Protein AF-A0A428UH62-F1 (afdb_monomer_lite)

Structure (mmCIF, N/CA/C/O backbone):
data_AF-A0A428UH62-F1
#
_entry.id   AF-A0A428UH62-F1
#
loop_
_atom_site.group_PDB
_atom_site.id
_atom_site.type_symbol
_atom_site.label_atom_id
_atom_site.label_alt_id
_atom_site.label_comp_id
_atom_site.label_asym_id
_atom_site.label_entity_id
_atom_site.label_seq_id
_atom_site.pdbx_PDB_ins_code
_atom_site.Cartn_x
_atom_site.Cartn_y
_atom_site.Cartn_z
_atom_site.occupancy
_atom_site.B_iso_or_equiv
_atom_site.auth_seq_id
_atom_site.auth_comp_id
_atom_site.auth_asym_id
_atom_site.auth_atom_id
_atom_site.pdbx_PDB_model_num
ATOM 1 N N . MET A 1 1 ? -18.020 -4.007 5.402 1.00 75.50 1 MET A N 1
ATOM 2 C CA . MET A 1 1 ? -17.019 -3.268 6.196 1.00 75.50 1 MET A CA 1
ATOM 3 C C . MET A 1 1 ? -15.669 -3.452 5.552 1.00 75.50 1 MET A C 1
ATOM 5 O O . MET A 1 1 ? -15.283 -4.582 5.275 1.00 75.50 1 MET A O 1
ATOM 9 N N . GLU A 1 2 ? -14.996 -2.349 5.275 1.00 88.62 2 GLU A N 1
ATOM 10 C CA . GLU A 1 2 ? -13.649 -2.336 4.709 1.00 88.62 2 GLU A CA 1
ATOM 11 C C . GLU A 1 2 ? -12.662 -2.089 5.852 1.00 88.62 2 GLU A C 1
ATOM 13 O O . GLU A 1 2 ? -13.020 -1.453 6.841 1.00 88.62 2 GLU A O 1
ATOM 18 N N . THR A 1 3 ? -11.437 -2.597 5.760 1.00 94.62 3 THR A N 1
ATOM 19 C CA . THR A 1 3 ? -10.394 -2.323 6.755 1.00 94.62 3 THR A CA 1
ATOM 20 C C . THR A 1 3 ? -9.168 -1.748 6.071 1.00 94.62 3 THR A C 1
ATOM 22 O O . THR A 1 3 ? -8.793 -2.161 4.970 1.00 94.62 3 THR A O 1
ATOM 25 N N . CYS A 1 4 ? -8.524 -0.784 6.726 1.00 95.69 4 CYS A N 1
ATOM 26 C CA . CYS A 1 4 ? -7.248 -0.265 6.264 1.00 95.69 4 CYS A CA 1
ATOM 27 C C . CYS A 1 4 ? -6.205 -1.380 6.322 1.00 95.69 4 CYS A C 1
ATOM 29 O O . CYS A 1 4 ? -5.918 -1.916 7.392 1.00 95.69 4 CYS A O 1
ATOM 31 N N . SER A 1 5 ? -5.572 -1.692 5.197 1.00 96.44 5 SER A N 1
ATOM 32 C CA . SER A 1 5 ? -4.548 -2.735 5.147 1.00 96.44 5 SER A CA 1
ATOM 33 C C . SER A 1 5 ? -3.287 -2.374 5.943 1.00 96.44 5 SER A C 1
ATOM 35 O O . SER A 1 5 ? -2.488 -3.256 6.255 1.00 96.44 5 SER A O 1
ATOM 37 N N . THR A 1 6 ? -3.076 -1.087 6.245 1.00 96.12 6 THR A N 1
ATOM 38 C CA . THR A 1 6 ? -1.866 -0.577 6.914 1.00 96.12 6 THR A CA 1
ATOM 39 C C . THR A 1 6 ? -2.002 -0.563 8.434 1.00 96.12 6 THR A C 1
ATOM 41 O O . THR A 1 6 ? -1.057 -0.915 9.131 1.00 96.12 6 THR A O 1
ATOM 44 N N . CYS A 1 7 ? -3.158 -0.149 8.960 1.00 96.69 7 CYS A N 1
ATOM 45 C CA . CYS A 1 7 ? -3.381 -0.001 10.404 1.00 96.69 7 CYS A CA 1
ATOM 46 C C . CYS A 1 7 ? -4.522 -0.864 10.957 1.00 96.69 7 CYS A C 1
ATOM 48 O O . CYS A 1 7 ? -4.850 -0.739 12.132 1.00 96.69 7 CYS A O 1
ATOM 50 N N . ALA A 1 8 ? -5.139 -1.707 10.124 1.00 95.94 8 ALA A N 1
ATOM 51 C CA . ALA A 1 8 ? -6.252 -2.597 10.465 1.00 95.94 8 ALA A CA 1
ATOM 52 C C . ALA A 1 8 ? -7.532 -1.908 10.986 1.00 95.94 8 ALA A C 1
ATOM 54 O O . ALA A 1 8 ? -8.475 -2.587 11.383 1.00 95.94 8 ALA A O 1
ATOM 55 N N . THR A 1 9 ? -7.607 -0.573 10.962 1.00 94.12 9 THR A N 1
ATOM 56 C CA . THR A 1 9 ? -8.806 0.177 11.361 1.00 94.12 9 THR A CA 1
ATOM 57 C C . THR A 1 9 ? -9.972 -0.132 10.423 1.00 94.12 9 THR A C 1
ATOM 59 O O . THR A 1 9 ? -9.797 -0.126 9.204 1.00 94.12 9 THR A O 1
ATOM 62 N N . VAL A 1 10 ? -11.151 -0.386 10.993 1.00 93.50 10 VAL A N 1
ATOM 63 C CA . VAL A 1 10 ? -12.407 -0.540 10.246 1.00 93.50 10 VAL A CA 1
ATOM 64 C C . VAL A 1 10 ? -12.827 0.821 9.697 1.00 93.50 10 VAL A C 1
ATOM 66 O O . VAL A 1 10 ? -12.833 1.806 10.429 1.00 93.50 10 VAL A O 1
ATOM 69 N N . LEU A 1 11 ? -13.140 0.867 8.408 1.00 88.44 11 LEU A N 1
ATOM 70 C CA . LEU A 1 11 ? -13.540 2.067 7.684 1.00 88.44 11 LEU A CA 1
ATOM 71 C C . LEU A 1 11 ? -15.063 2.096 7.574 1.00 88.44 11 LEU A C 1
ATOM 73 O O . LEU A 1 11 ? -15.692 1.084 7.237 1.00 88.44 11 LEU A O 1
ATOM 77 N N . GLU A 1 12 ? -15.651 3.246 7.886 1.00 81.12 12 GLU A N 1
ATOM 78 C CA . GLU A 1 12 ? -17.085 3.473 7.744 1.00 81.12 12 GLU A CA 1
ATOM 79 C C . GLU A 1 12 ? -17.420 3.694 6.267 1.00 81.12 12 GLU A C 1
ATOM 81 O O . GLU A 1 12 ? -16.836 4.535 5.594 1.00 81.12 12 GLU A O 1
ATOM 86 N N . SER A 1 13 ? -18.363 2.908 5.743 1.00 63.44 13 SER A N 1
ATOM 87 C CA . SER A 1 13 ? -18.786 2.978 4.335 1.00 63.44 13 SER A CA 1
ATOM 88 C C . SER A 1 13 ? -19.766 4.124 4.048 1.00 63.44 13 SER A C 1
ATOM 90 O O . SER A 1 13 ? -20.257 4.243 2.928 1.00 63.44 13 SER A O 1
ATOM 92 N N . THR A 1 14 ? -20.102 4.940 5.047 1.00 56.31 14 THR A N 1
ATOM 93 C CA . THR A 1 14 ? -21.044 6.053 4.919 1.00 56.31 14 THR A CA 1
ATOM 94 C C . THR A 1 14 ? -20.307 7.324 4.509 1.00 56.31 14 THR A C 1
ATOM 96 O O . THR A 1 14 ? -19.454 7.779 5.271 1.00 56.31 14 THR A O 1
ATOM 99 N N . PRO A 1 15 ? -20.633 7.944 3.358 1.00 53.97 15 PRO A N 1
ATOM 100 C CA . PRO A 1 15 ? -20.130 9.270 3.043 1.00 53.97 15 PRO A CA 1
ATOM 101 C C . PRO A 1 15 ? -20.820 10.258 3.985 1.00 53.97 15 PRO A C 1
ATOM 103 O O . PRO A 1 15 ? -21.909 10.756 3.702 1.00 53.97 15 PRO A O 1
ATOM 106 N N . ALA A 1 16 ? -20.209 10.511 5.140 1.00 48.56 16 ALA A N 1
ATOM 107 C CA . ALA A 1 16 ? -20.535 11.684 5.924 1.00 48.56 16 ALA A CA 1
ATOM 108 C C . ALA A 1 16 ? -20.075 12.881 5.088 1.00 48.56 16 ALA A C 1
ATOM 110 O O . ALA A 1 16 ? -18.899 13.231 5.062 1.00 48.56 16 ALA A O 1
ATOM 111 N N . TYR A 1 17 ? -21.004 13.442 4.315 1.00 49.50 17 TYR A N 1
ATOM 112 C CA . TYR A 1 17 ? -20.847 14.736 3.666 1.00 49.50 17 TYR A CA 1
ATOM 113 C C . TYR A 1 17 ? -20.843 15.786 4.784 1.00 49.50 17 TYR A C 1
ATOM 115 O O . TYR A 1 17 ? -21.843 16.437 5.066 1.00 49.50 17 TYR A O 1
ATOM 123 N N . THR A 1 18 ? -19.744 15.850 5.524 1.00 50.78 18 THR A N 1
ATOM 124 C CA . THR A 1 18 ? -19.465 16.898 6.495 1.00 50.78 18 THR A CA 1
ATOM 125 C C . THR A 1 18 ? -18.377 17.748 5.874 1.00 50.78 18 THR A C 1
ATOM 127 O O . THR A 1 18 ? -17.269 17.263 5.656 1.00 50.78 18 THR A O 1
ATOM 130 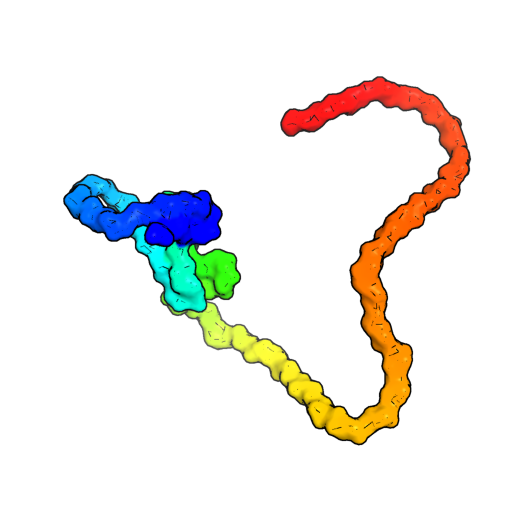N N . GLU A 1 19 ? -18.729 18.986 5.534 1.00 56.72 19 GLU A N 1
ATOM 131 C CA . GLU A 1 19 ? -17.885 20.004 4.892 1.00 56.72 19 GLU A CA 1
ATOM 132 C C . GLU A 1 19 ? -16.718 20.498 5.770 1.00 56.72 19 GLU A C 1
ATOM 134 O O . GLU A 1 19 ? -16.242 21.615 5.594 1.00 56.72 19 GLU A O 1
ATOM 139 N N . ASP A 1 20 ? -16.222 19.682 6.696 1.00 53.09 20 ASP A N 1
ATOM 140 C CA . ASP A 1 20 ? -15.158 20.074 7.608 1.00 53.09 20 ASP A CA 1
ATOM 141 C C . ASP A 1 20 ? -13.910 19.214 7.400 1.00 53.09 20 ASP A C 1
ATOM 143 O O . ASP A 1 20 ? -13.890 18.007 7.645 1.00 53.09 20 ASP A O 1
ATOM 147 N N . GLU A 1 21 ? -12.863 19.925 6.987 1.00 53.94 21 GLU A N 1
ATOM 148 C CA . GLU A 1 21 ? -11.448 19.576 6.990 1.00 53.94 21 GLU A CA 1
ATOM 149 C C . GLU A 1 21 ? -10.903 18.666 5.878 1.00 53.94 21 GLU A C 1
ATOM 151 O O . GLU A 1 21 ? -11.337 17.543 5.639 1.00 53.94 21 GLU A O 1
ATOM 156 N N . LEU A 1 22 ? -9.840 19.185 5.253 1.00 60.53 22 LEU A N 1
ATOM 157 C CA . LEU A 1 22 ? -9.007 18.698 4.144 1.00 60.53 22 LEU A CA 1
ATOM 158 C C . LEU A 1 22 ? -8.349 17.312 4.358 1.00 60.53 22 LEU A C 1
ATOM 160 O O . LEU A 1 22 ? -7.329 16.998 3.736 1.00 60.53 22 LEU A O 1
ATOM 164 N N . SER A 1 23 ? -8.873 16.468 5.247 1.00 60.78 23 SER A N 1
ATOM 165 C CA . SER A 1 23 ? -8.306 15.152 5.507 1.00 60.78 23 SER A CA 1
ATOM 166 C C . SER A 1 23 ? -8.405 14.289 4.244 1.00 60.78 23 SER A C 1
ATOM 168 O O . SER A 1 23 ? -9.491 14.156 3.672 1.00 60.78 23 SER A O 1
ATOM 170 N N . PRO A 1 24 ? -7.290 13.708 3.767 1.00 73.06 24 PRO A N 1
ATOM 171 C CA . PRO A 1 24 ? -7.303 12.897 2.563 1.00 73.06 24 PRO A CA 1
ATOM 172 C C . PRO A 1 24 ? -8.280 11.737 2.738 1.00 73.06 24 PRO A C 1
ATOM 174 O O . PRO A 1 24 ? -8.270 11.051 3.758 1.00 73.06 24 PRO A O 1
ATOM 177 N N . GLN A 1 25 ? -9.119 11.521 1.731 1.00 86.69 25 GLN A N 1
ATOM 178 C CA . GLN A 1 25 ? -10.073 10.419 1.721 1.00 86.69 25 GLN A CA 1
ATOM 179 C C . GLN A 1 25 ? -9.356 9.065 1.691 1.00 86.69 25 GLN A C 1
ATOM 181 O O . GLN A 1 25 ? -8.211 8.943 1.240 1.00 86.69 25 GLN A O 1
ATOM 186 N N . ASP A 1 26 ? -10.058 8.029 2.145 1.00 91.75 26 ASP A N 1
ATOM 187 C CA . ASP A 1 26 ? -9.592 6.654 2.026 1.00 91.75 26 ASP A CA 1
ATOM 188 C C . ASP A 1 26 ? -9.340 6.303 0.555 1.00 91.75 26 ASP A C 1
ATOM 190 O O . ASP A 1 26 ? -10.146 6.574 -0.337 1.00 91.75 26 ASP A O 1
ATOM 194 N N . ARG A 1 27 ? -8.199 5.670 0.289 1.00 92.31 27 ARG A N 1
ATOM 195 C CA . ARG A 1 27 ? -7.752 5.351 -1.064 1.00 92.31 27 ARG A CA 1
ATOM 196 C C . ARG A 1 27 ? -7.777 3.852 -1.301 1.00 92.31 27 ARG A C 1
ATOM 198 O O . ARG A 1 27 ? -7.089 3.090 -0.621 1.00 92.31 27 ARG A O 1
ATOM 205 N N . ARG A 1 28 ? -8.468 3.429 -2.359 1.00 94.62 28 ARG A N 1
ATOM 206 C CA . ARG A 1 28 ? -8.347 2.075 -2.920 1.00 94.62 28 ARG A CA 1
ATOM 207 C C . ARG A 1 28 ? -7.224 2.008 -3.945 1.00 94.62 28 ARG A C 1
ATOM 209 O O . ARG A 1 28 ? -7.207 2.750 -4.926 1.00 94.62 28 ARG A O 1
ATOM 216 N N . VAL A 1 29 ? -6.280 1.101 -3.724 1.00 93.19 29 VAL A N 1
ATOM 217 C CA . VAL A 1 29 ? -5.120 0.931 -4.600 1.00 93.19 29 VAL A CA 1
ATOM 218 C C . VAL A 1 29 ? -5.473 0.024 -5.781 1.00 93.19 29 VAL A C 1
ATOM 220 O O . VAL A 1 29 ? -5.866 -1.119 -5.580 1.00 93.19 29 VAL A O 1
ATOM 223 N N . GLN A 1 30 ? -5.268 0.492 -7.015 1.00 91.62 30 GLN A N 1
ATOM 224 C CA . GLN A 1 30 ? -5.698 -0.216 -8.234 1.00 91.62 30 GLN A CA 1
ATOM 225 C C . GLN A 1 30 ? -5.014 -1.577 -8.457 1.00 91.62 30 GLN A C 1
ATOM 227 O O . GLN A 1 30 ? -5.631 -2.501 -8.970 1.00 91.62 30 GLN A O 1
ATOM 232 N N . CYS A 1 31 ? -3.753 -1.740 -8.041 1.00 93.00 31 CYS A N 1
ATOM 233 C CA . CYS A 1 31 ? -2.988 -2.960 -8.327 1.00 93.00 31 CYS A CA 1
ATOM 234 C C . CYS A 1 31 ? -3.430 -4.199 -7.530 1.00 93.00 31 CYS A C 1
ATOM 236 O O . CYS A 1 31 ? -3.144 -5.319 -7.936 1.00 93.00 31 CYS A O 1
ATOM 238 N N . CYS A 1 32 ? -4.065 -4.019 -6.368 1.00 95.06 32 CYS A N 1
ATOM 239 C CA . CYS A 1 32 ? -4.463 -5.135 -5.502 1.00 95.06 32 CYS A CA 1
ATOM 240 C C . CYS A 1 32 ? -5.754 -4.891 -4.711 1.00 95.06 32 CYS A C 1
ATOM 242 O O . CYS A 1 32 ? -6.068 -5.664 -3.809 1.00 95.06 32 CYS A O 1
ATOM 244 N N . TYR A 1 33 ? -6.473 -3.807 -5.011 1.00 93.94 33 TYR A N 1
ATOM 245 C CA . TYR A 1 33 ? -7.765 -3.418 -4.432 1.00 93.94 33 TYR A CA 1
ATOM 246 C C . TYR A 1 33 ? -7.805 -3.247 -2.905 1.00 93.94 33 TYR A C 1
ATOM 248 O O . TYR A 1 33 ? -8.881 -3.084 -2.326 1.00 93.94 33 TYR A O 1
ATOM 256 N N . ARG A 1 34 ? -6.641 -3.227 -2.245 1.00 95.00 34 ARG A N 1
ATOM 257 C CA . ARG A 1 34 ? -6.518 -2.923 -0.815 1.00 95.00 34 ARG A CA 1
ATOM 258 C C . ARG A 1 34 ? -6.838 -1.453 -0.545 1.00 95.00 34 ARG A C 1
ATOM 260 O O . ARG A 1 34 ? -6.546 -0.593 -1.378 1.00 95.00 34 ARG A O 1
ATOM 267 N N . VAL A 1 35 ? -7.415 -1.179 0.624 1.00 95.44 35 VAL A N 1
ATOM 268 C CA . VAL A 1 35 ? -7.777 0.174 1.071 1.00 95.44 35 VAL A CA 1
ATOM 269 C C . VAL A 1 35 ? -6.720 0.694 2.040 1.00 95.44 35 VAL A C 1
ATOM 271 O O . VAL A 1 35 ? -6.342 -0.005 2.981 1.00 95.44 35 VAL A O 1
ATOM 274 N N . ILE A 1 36 ? -6.259 1.924 1.833 1.00 95.69 36 ILE A N 1
ATOM 275 C CA . ILE A 1 36 ? -5.409 2.659 2.770 1.00 95.69 36 ILE A CA 1
ATOM 276 C C . ILE A 1 36 ? -6.212 3.853 3.270 1.00 95.69 36 ILE A C 1
ATOM 278 O O . ILE A 1 36 ? -6.680 4.653 2.463 1.00 95.69 36 ILE A O 1
ATOM 282 N N . CYS A 1 37 ? -6.371 3.976 4.586 1.00 95.25 37 CYS A N 1
ATOM 283 C CA . CYS A 1 37 ? -7.164 5.062 5.142 1.00 95.25 37 CYS A CA 1
ATOM 284 C C . CYS A 1 37 ? -6.460 6.419 5.066 1.00 95.25 37 CYS A C 1
ATOM 286 O O . CYS A 1 37 ? -5.224 6.491 5.079 1.00 95.25 37 CYS A O 1
ATOM 288 N N . GLY A 1 38 ? -7.248 7.490 5.095 1.00 93.00 38 GLY A N 1
ATOM 289 C CA . GLY A 1 38 ? -6.776 8.875 5.100 1.00 93.00 38 GLY A CA 1
ATOM 290 C C . GLY A 1 38 ? -5.701 9.157 6.146 1.00 93.00 38 GLY A C 1
ATOM 291 O O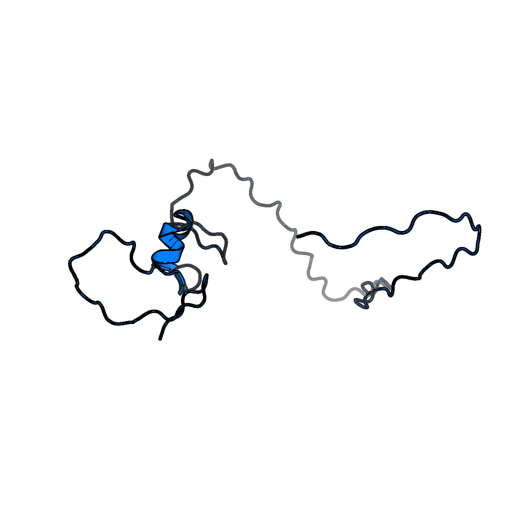 . GLY A 1 38 ? -4.645 9.705 5.843 1.00 93.00 38 GLY A O 1
ATOM 292 N N . LYS A 1 39 ? -5.892 8.661 7.374 1.00 93.81 39 LYS A N 1
ATOM 293 C CA . LYS A 1 39 ? -4.922 8.812 8.477 1.00 93.81 39 LYS A CA 1
ATOM 294 C C . LYS A 1 39 ? -3.552 8.216 8.139 1.00 93.81 39 LYS A C 1
ATOM 296 O O . LYS A 1 39 ? -2.519 8.795 8.474 1.00 93.81 39 LYS A O 1
ATOM 301 N N . CYS A 1 40 ? -3.526 7.062 7.471 1.00 95.50 40 CYS A N 1
ATOM 302 C CA . CYS A 1 40 ? -2.277 6.454 7.018 1.00 95.50 40 CYS A CA 1
ATOM 303 C C . CYS A 1 40 ? -1.633 7.252 5.882 1.00 95.50 40 CYS A C 1
ATOM 305 O O . CYS A 1 40 ? -0.407 7.321 5.839 1.00 95.50 40 CYS A O 1
ATOM 307 N N . ILE A 1 41 ? -2.433 7.861 5.005 1.00 94.81 41 ILE A N 1
ATOM 308 C CA . ILE A 1 41 ? -1.948 8.727 3.925 1.00 94.81 41 ILE A CA 1
ATOM 309 C C . ILE A 1 41 ? -1.333 10.011 4.492 1.00 94.81 41 ILE A C 1
ATOM 311 O O . ILE A 1 41 ? -0.225 10.350 4.102 1.00 94.81 41 ILE A O 1
ATOM 315 N N . VAL A 1 42 ? -1.966 10.670 5.470 1.00 94.38 42 VAL A N 1
ATOM 316 C CA . VAL A 1 42 ? -1.374 11.841 6.156 1.00 94.38 42 VAL A CA 1
ATOM 317 C C . VAL A 1 42 ? -0.060 11.470 6.841 1.00 94.38 42 VAL A C 1
ATOM 319 O O . VAL A 1 42 ? 0.922 12.200 6.762 1.00 94.38 42 VAL A O 1
ATOM 322 N N . LYS A 1 43 ? -0.012 10.304 7.500 1.00 95.44 43 LYS A N 1
ATOM 323 C CA . LYS A 1 43 ? 1.204 9.837 8.181 1.00 95.44 43 LYS A CA 1
ATOM 324 C C . LYS A 1 43 ? 2.356 9.559 7.207 1.00 95.44 43 LYS A C 1
ATOM 326 O O . LYS A 1 43 ? 3.517 9.648 7.601 1.00 95.44 43 LYS A O 1
ATOM 331 N N . ASN A 1 44 ? 2.053 9.171 5.969 1.00 95.12 44 ASN A N 1
ATOM 332 C CA . ASN A 1 44 ? 3.039 8.984 4.913 1.00 95.12 44 ASN A CA 1
ATOM 333 C C . ASN A 1 44 ? 2.414 9.254 3.541 1.00 95.12 44 ASN A C 1
ATOM 335 O O . ASN A 1 44 ? 1.791 8.370 2.942 1.00 95.12 44 ASN A O 1
ATOM 339 N N . GLU A 1 45 ? 2.667 10.452 3.017 1.00 93.25 45 GLU A N 1
ATOM 340 C CA . GLU A 1 45 ? 2.085 10.935 1.761 1.00 93.25 45 GLU A CA 1
ATOM 341 C C . GLU A 1 45 ? 2.387 10.033 0.563 1.00 93.25 45 GLU A C 1
ATOM 343 O O . GLU A 1 45 ? 1.635 10.019 -0.412 1.00 93.25 45 GLU A O 1
ATOM 348 N N . ARG A 1 46 ? 3.438 9.200 0.629 1.00 94.50 46 ARG A N 1
ATOM 349 C CA . ARG A 1 46 ? 3.721 8.221 -0.430 1.00 94.50 46 ARG A CA 1
ATOM 350 C C . ARG A 1 46 ? 2.523 7.311 -0.668 1.00 94.50 46 ARG A C 1
ATOM 352 O O . ARG A 1 46 ? 2.255 6.973 -1.814 1.00 94.50 46 ARG A O 1
ATOM 359 N N . PHE A 1 47 ? 1.751 6.961 0.359 1.00 94.94 47 PHE A N 1
ATOM 360 C CA . PHE A 1 47 ? 0.568 6.113 0.195 1.00 94.94 47 PHE A CA 1
ATOM 361 C C . PHE A 1 47 ? -0.548 6.754 -0.645 1.00 94.94 47 PHE A C 1
ATOM 363 O O . PHE A 1 47 ? -1.389 6.019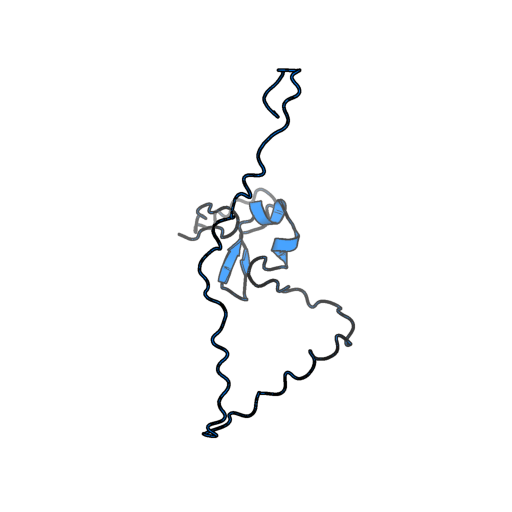 -1.167 1.00 94.94 47 PHE A O 1
ATOM 370 N N . ALA A 1 48 ? -0.526 8.074 -0.875 1.00 92.88 48 ALA A N 1
ATOM 371 C CA . ALA A 1 48 ? -1.422 8.745 -1.821 1.00 92.88 48 ALA A CA 1
ATOM 372 C C . ALA A 1 48 ? -1.175 8.313 -3.273 1.00 92.88 48 ALA A C 1
ATOM 374 O O . ALA A 1 48 ? -2.106 8.321 -4.071 1.00 92.88 48 ALA A O 1
ATOM 375 N N . ASN A 1 49 ? 0.047 7.864 -3.598 1.00 92.62 49 ASN A N 1
ATOM 376 C CA . ASN A 1 49 ? 0.468 7.539 -4.966 1.00 92.62 49 ASN A CA 1
ATOM 377 C C . ASN A 1 49 ? 1.183 6.183 -5.114 1.00 92.62 49 ASN A C 1
ATOM 379 O O . ASN A 1 49 ? 1.376 5.718 -6.229 1.00 92.62 49 ASN A O 1
ATOM 383 N N . TYR A 1 50 ? 1.516 5.500 -4.018 1.00 94.25 50 TYR A N 1
ATOM 384 C CA . TYR A 1 50 ? 2.321 4.275 -3.998 1.00 94.25 50 TYR A CA 1
ATOM 385 C C . TYR A 1 50 ? 1.654 3.164 -3.180 1.00 94.25 50 TYR A C 1
ATOM 387 O O . TYR A 1 50 ? 1.145 3.395 -2.084 1.00 94.25 50 TYR A O 1
ATOM 395 N N . CYS A 1 51 ? 1.677 1.942 -3.711 1.00 95.12 51 CYS A N 1
ATOM 396 C CA . CYS A 1 51 ? 1.238 0.740 -3.016 1.00 95.12 51 CYS A CA 1
ATOM 397 C C . CYS A 1 51 ? 2.386 0.146 -2.183 1.00 95.12 51 CYS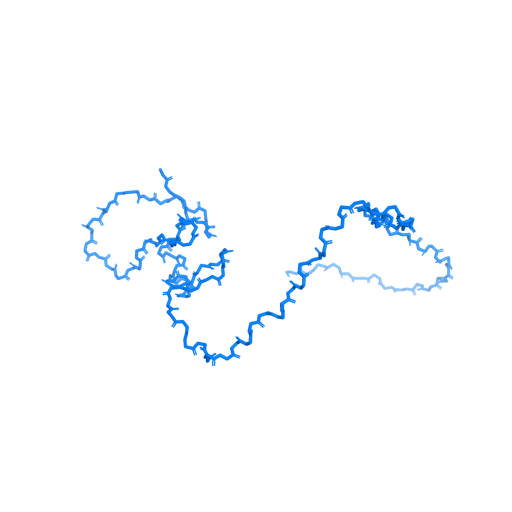 A C 1
ATOM 399 O O . CYS A 1 51 ? 3.326 -0.380 -2.776 1.00 95.12 51 CYS A O 1
ATOM 401 N N . PRO A 1 52 ? 2.309 0.097 -0.841 1.00 94.62 52 PRO A N 1
ATOM 402 C CA . PRO A 1 52 ? 3.361 -0.525 -0.036 1.00 94.62 52 PRO A CA 1
ATOM 403 C C . PRO A 1 52 ? 3.428 -2.055 -0.164 1.00 94.62 52 PRO A C 1
ATOM 405 O O . PRO A 1 52 ? 4.454 -2.638 0.168 1.00 94.62 52 PRO A O 1
ATOM 408 N N . TYR A 1 53 ? 2.368 -2.705 -0.656 1.00 96.12 53 TYR A N 1
ATOM 409 C CA . TYR A 1 53 ? 2.298 -4.169 -0.773 1.00 96.12 53 TYR A CA 1
ATOM 410 C C . TYR A 1 53 ? 2.830 -4.684 -2.104 1.00 96.12 53 TYR A C 1
ATOM 412 O O . TYR A 1 53 ? 3.550 -5.672 -2.145 1.00 96.12 53 TYR A O 1
ATOM 420 N N . CYS A 1 54 ? 2.456 -4.019 -3.196 1.00 94.50 54 CYS A N 1
ATOM 421 C CA . CYS A 1 54 ? 2.888 -4.386 -4.542 1.00 94.50 54 CYS A CA 1
ATOM 422 C C . CYS A 1 54 ? 4.105 -3.577 -5.005 1.00 94.50 54 CYS A C 1
ATOM 424 O O . CYS A 1 54 ? 4.640 -3.862 -6.066 1.00 94.50 54 CYS A O 1
ATOM 426 N N . GLN A 1 55 ? 4.516 -2.566 -4.236 1.00 92.38 55 GLN A N 1
ATOM 427 C CA . GLN A 1 55 ? 5.643 -1.678 -4.531 1.00 92.38 55 GLN A CA 1
ATOM 428 C C . GLN A 1 55 ? 5.534 -0.941 -5.875 1.00 92.38 55 GLN A C 1
ATOM 430 O O . GLN A 1 55 ? 6.532 -0.620 -6.513 1.00 92.38 55 GLN A O 1
ATOM 435 N N . VAL A 1 56 ? 4.304 -0.627 -6.290 1.00 89.50 56 VAL A N 1
ATOM 436 C CA . VAL A 1 56 ? 4.008 0.090 -7.538 1.00 89.50 56 VAL A CA 1
ATOM 437 C C . VAL A 1 56 ? 3.480 1.494 -7.268 1.00 89.50 56 VAL A C 1
ATOM 439 O O . VAL A 1 56 ? 2.702 1.710 -6.336 1.00 89.50 56 VAL A O 1
ATOM 442 N N . SER A 1 57 ? 3.893 2.448 -8.101 1.00 88.75 57 SER A N 1
ATOM 443 C CA . SER A 1 57 ? 3.377 3.819 -8.120 1.00 88.75 57 SER A CA 1
ATOM 444 C C . SER A 1 57 ? 2.271 3.956 -9.166 1.00 88.75 57 SER A C 1
ATOM 446 O O . SER A 1 57 ? 2.370 3.384 -10.247 1.00 88.75 57 SER A O 1
ATOM 448 N N . THR A 1 58 ? 1.230 4.731 -8.866 1.00 84.50 58 THR A N 1
ATOM 449 C CA . THR A 1 58 ? 0.226 5.166 -9.853 1.00 84.50 58 THR A CA 1
ATOM 450 C C . THR A 1 58 ? 0.644 6.428 -10.597 1.00 84.50 58 THR A C 1
ATOM 452 O O . THR A 1 58 ? 0.052 6.753 -11.620 1.00 84.50 58 THR A O 1
ATOM 455 N N . VAL A 1 59 ? 1.644 7.151 -10.089 1.00 82.56 59 VAL A N 1
ATOM 456 C CA . VAL A 1 59 ? 2.259 8.266 -10.810 1.00 82.56 59 VAL A CA 1
ATOM 457 C C . VAL A 1 59 ? 3.259 7.676 -11.801 1.00 82.56 59 VAL A C 1
ATOM 459 O O . VAL A 1 59 ? 4.095 6.869 -11.365 1.00 82.56 59 VAL A O 1
ATOM 462 N N . PRO A 1 60 ? 3.196 8.053 -13.094 1.00 70.94 60 PRO A N 1
ATOM 463 C CA . PRO A 1 60 ? 4.206 7.659 -14.061 1.00 70.94 60 PRO A CA 1
ATOM 464 C C . PRO A 1 60 ? 5.551 8.161 -13.549 1.00 70.94 60 PRO A C 1
ATOM 466 O O . PRO A 1 60 ? 5.774 9.360 -13.397 1.00 70.94 60 PRO A O 1
ATOM 469 N N . SER A 1 61 ? 6.429 7.231 -13.189 1.00 64.38 61 SER A N 1
ATOM 470 C CA . SER A 1 61 ? 7.767 7.608 -12.781 1.00 64.38 61 SER A CA 1
ATOM 471 C C . SER A 1 61 ? 8.514 8.073 -14.021 1.00 64.38 61 SER A C 1
ATOM 473 O O . SER A 1 61 ? 8.575 7.338 -15.005 1.00 64.38 61 SER A O 1
ATOM 475 N N . SER A 1 62 ? 9.133 9.249 -13.957 1.00 62.41 62 SER A N 1
ATOM 476 C CA . SER A 1 62 ? 10.137 9.706 -14.923 1.00 62.41 62 SER A CA 1
ATOM 477 C C . SER A 1 62 ? 11.432 8.891 -14.802 1.00 62.41 62 SER A C 1
ATOM 479 O O . SER A 1 62 ? 12.526 9.450 -14.880 1.00 62.41 62 SER A O 1
ATOM 481 N N . LEU A 1 63 ? 11.332 7.584 -14.526 1.00 56.44 63 LEU A N 1
ATOM 482 C CA . LEU A 1 63 ? 12.469 6.686 -14.605 1.00 56.44 63 LEU A CA 1
ATOM 483 C C . LEU A 1 63 ? 13.039 6.880 -16.014 1.00 56.44 63 LEU A C 1
ATOM 485 O O . LEU A 1 63 ? 12.277 6.750 -16.978 1.00 56.44 63 LEU A O 1
ATOM 489 N N . PRO A 1 64 ? 14.324 7.245 -16.156 1.00 56.00 64 PRO A N 1
ATOM 490 C CA . PRO A 1 64 ? 14.905 7.405 -17.475 1.00 56.00 64 PRO A CA 1
ATOM 491 C C . PRO A 1 64 ? 14.645 6.118 -18.261 1.00 56.00 64 PRO A C 1
ATOM 493 O O . PRO A 1 64 ? 14.952 5.023 -17.780 1.00 56.00 64 PRO A O 1
ATOM 496 N N . GLN A 1 65 ? 14.023 6.251 -19.437 1.00 53.78 65 GLN A N 1
ATOM 497 C CA . GLN A 1 65 ? 13.886 5.157 -20.396 1.00 53.78 65 GLN A CA 1
ATOM 498 C C . GLN A 1 65 ? 15.302 4.637 -20.665 1.00 53.78 65 GLN A C 1
ATOM 500 O O . GLN A 1 65 ? 16.113 5.321 -21.282 1.00 53.78 65 GLN A O 1
ATOM 505 N N . GLY A 1 66 ? 15.646 3.495 -20.076 1.00 56.09 66 GLY A N 1
ATOM 506 C CA . GLY A 1 66 ? 17.045 3.097 -19.913 1.00 56.09 66 GLY A CA 1
ATOM 507 C C . GLY A 1 66 ? 17.318 2.180 -18.723 1.00 56.09 66 GLY A C 1
ATOM 508 O O . GLY A 1 66 ? 18.445 1.704 -18.584 1.00 56.09 66 GLY A O 1
ATOM 509 N N . LEU A 1 67 ? 16.310 1.871 -17.894 1.00 54.47 67 LEU A N 1
ATOM 510 C CA . LEU A 1 67 ? 16.341 0.642 -17.105 1.00 54.47 67 LEU A CA 1
ATOM 511 C C . LEU A 1 67 ? 16.438 -0.509 -18.115 1.00 54.47 67 LEU A C 1
ATOM 513 O O . LEU A 1 67 ? 15.448 -0.833 -18.766 1.00 54.47 67 LEU A O 1
ATOM 517 N N . ARG A 1 68 ? 17.656 -1.029 -18.329 1.00 61.03 68 ARG A N 1
ATOM 518 C CA . ARG A 1 68 ? 17.894 -2.188 -19.198 1.00 61.03 68 ARG A CA 1
ATOM 519 C C . ARG A 1 68 ? 16.850 -3.239 -18.853 1.00 61.03 68 ARG A C 1
ATOM 521 O O . ARG A 1 68 ? 16.620 -3.462 -17.659 1.00 61.03 68 ARG A O 1
ATOM 528 N N . GLU A 1 69 ? 16.251 -3.872 -19.866 1.00 55.00 69 GLU A N 1
ATOM 529 C CA . GLU A 1 69 ? 15.468 -5.080 -19.629 1.00 55.00 69 GLU A CA 1
ATOM 530 C C . GLU A 1 69 ? 16.238 -5.955 -18.630 1.00 55.00 69 GLU A C 1
ATOM 532 O O . GLU A 1 69 ? 17.468 -6.086 -18.767 1.00 55.00 69 GLU A O 1
ATOM 537 N N . PRO A 1 70 ? 15.566 -6.516 -17.601 1.00 64.94 70 PRO A N 1
ATOM 538 C CA . PRO A 1 70 ? 16.215 -7.526 -16.782 1.00 64.94 70 PRO A CA 1
ATOM 539 C C . PRO A 1 70 ? 16.859 -8.524 -17.750 1.00 64.94 70 PRO A C 1
ATOM 541 O O . PRO A 1 70 ? 16.228 -8.845 -18.766 1.00 64.94 70 PRO A O 1
ATOM 544 N N . PRO A 1 71 ? 18.119 -8.947 -17.517 1.00 67.31 71 PRO A N 1
ATOM 545 C CA . PRO A 1 71 ? 18.784 -9.866 -18.429 1.00 67.31 71 PRO A CA 1
ATOM 546 C C . PRO A 1 71 ? 17.816 -10.999 -18.721 1.00 67.31 71 PRO A C 1
ATOM 548 O O . PRO A 1 71 ? 17.181 -11.498 -17.786 1.00 67.31 71 PRO A O 1
ATOM 551 N N . ALA A 1 72 ? 17.644 -11.328 -20.004 1.00 69.75 72 ALA A N 1
ATOM 552 C CA . ALA A 1 72 ? 16.744 -12.392 -20.402 1.00 69.75 72 ALA A CA 1
ATOM 553 C C . ALA A 1 72 ? 17.105 -13.615 -19.560 1.00 69.75 72 ALA A C 1
ATOM 555 O O . ALA A 1 72 ? 18.181 -14.191 -19.730 1.00 69.75 72 ALA A O 1
ATOM 556 N N . TYR A 1 73 ? 16.239 -13.965 -18.606 1.00 67.56 73 TYR A N 1
ATOM 557 C CA . TYR A 1 73 ? 16.328 -15.249 -17.945 1.00 67.56 73 TYR A CA 1
ATOM 558 C C . TYR A 1 73 ? 16.092 -16.229 -19.076 1.00 67.56 73 TYR A C 1
ATOM 560 O O . TYR A 1 73 ? 14.973 -16.341 -19.581 1.00 67.56 73 TYR A O 1
ATOM 568 N N . THR A 1 74 ? 17.170 -16.843 -19.556 1.00 69.00 74 THR A N 1
ATOM 569 C CA . THR A 1 74 ? 17.077 -17.938 -20.502 1.00 69.00 74 THR A CA 1
ATOM 570 C C . THR A 1 74 ? 16.082 -18.905 -19.893 1.00 69.00 74 THR A C 1
ATOM 572 O O . THR A 1 74 ? 16.283 -19.413 -18.788 1.00 69.00 74 THR A O 1
ATOM 575 N N . SER A 1 75 ? 14.937 -19.070 -20.555 1.00 60.72 75 SER A N 1
ATOM 576 C CA . SER A 1 75 ? 13.986 -20.095 -20.168 1.00 60.72 75 SER A CA 1
ATOM 577 C C . SER A 1 75 ? 14.782 -21.382 -20.221 1.00 60.72 75 SER A C 1
ATOM 579 O O . SER A 1 75 ? 15.264 -21.761 -21.292 1.00 60.72 75 SER A O 1
ATOM 581 N N . TRP A 1 76 ? 15.032 -21.971 -19.051 1.00 61.56 76 TRP A N 1
ATOM 582 C CA . TRP A 1 76 ? 15.749 -23.229 -18.958 1.00 61.56 76 TRP A CA 1
ATOM 583 C C . TRP A 1 76 ? 15.087 -24.155 -19.976 1.00 61.56 76 TRP A C 1
ATOM 585 O O . TRP A 1 76 ? 13.853 -24.257 -19.944 1.00 61.56 76 TRP A O 1
ATOM 595 N N . PRO A 1 77 ? 15.830 -24.745 -20.932 1.00 53.50 77 PRO A N 1
ATOM 596 C CA . PRO A 1 77 ? 15.209 -25.640 -21.887 1.00 53.50 77 PRO A CA 1
ATOM 597 C C . PRO A 1 77 ? 14.445 -26.666 -21.064 1.00 53.50 77 PRO A C 1
ATOM 599 O O . PRO A 1 77 ? 15.038 -27.327 -20.206 1.00 53.50 77 PRO A O 1
ATOM 602 N N . SER A 1 78 ? 13.129 -26.735 -21.279 1.00 55.97 78 SER A N 1
ATOM 603 C CA . SER A 1 78 ? 12.302 -27.817 -20.762 1.00 55.97 78 SER A CA 1
ATOM 604 C C . SER A 1 78 ? 12.848 -29.088 -21.393 1.00 55.97 78 SER A C 1
ATOM 606 O O . SER A 1 78 ? 12.440 -29.491 -22.479 1.00 55.97 78 SER A O 1
ATOM 608 N N . SER A 1 79 ? 13.863 -29.664 -20.753 1.00 51.78 79 SER A N 1
ATOM 609 C CA . SER A 1 79 ? 14.433 -30.937 -21.146 1.00 51.78 79 SER A CA 1
ATOM 610 C C . SER A 1 79 ? 13.436 -31.986 -20.706 1.00 51.78 79 SER A C 1
ATOM 612 O O . SER A 1 79 ? 13.501 -32.530 -19.608 1.00 51.78 79 SER A O 1
ATOM 614 N N . SER A 1 80 ? 12.480 -32.231 -21.597 1.00 56.97 80 SER A N 1
ATOM 615 C CA . SER A 1 80 ? 11.886 -33.546 -21.739 1.00 56.97 80 SER A CA 1
ATOM 616 C C . SER A 1 80 ? 13.033 -34.564 -21.784 1.00 56.97 80 SER A C 1
ATOM 618 O O . SER A 1 80 ? 13.909 -34.484 -22.644 1.00 56.97 80 SER A O 1
ATOM 620 N N . SER A 1 81 ? 13.064 -35.433 -20.775 1.00 53.91 81 SER A N 1
ATOM 621 C CA . SER A 1 81 ? 13.847 -36.666 -20.668 1.00 53.91 81 SER A CA 1
ATOM 622 C C . SER A 1 81 ? 15.262 -36.655 -21.255 1.00 53.91 81 SER A C 1
ATOM 624 O O . SER A 1 81 ? 1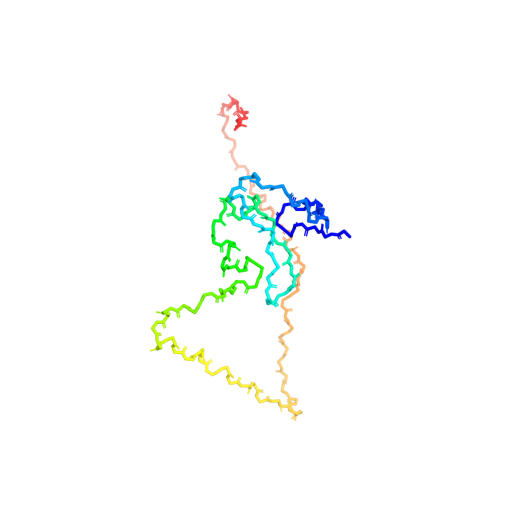5.494 -37.122 -22.369 1.00 53.91 81 SER A O 1
ATOM 626 N N . ARG A 1 82 ? 16.248 -36.288 -20.431 1.00 48.03 82 ARG A N 1
ATOM 627 C CA . ARG A 1 82 ? 17.519 -37.025 -20.398 1.00 48.03 82 ARG A CA 1
ATOM 628 C C . ARG A 1 82 ? 17.884 -37.301 -18.949 1.00 48.03 82 ARG A C 1
ATOM 630 O O . ARG A 1 82 ? 18.193 -36.390 -18.191 1.00 48.03 82 ARG A O 1
ATOM 637 N N . THR A 1 83 ? 17.808 -38.574 -18.591 1.00 51.53 83 THR A N 1
ATOM 638 C CA . THR A 1 83 ? 18.499 -39.187 -17.462 1.00 51.53 83 THR A CA 1
ATOM 639 C C . THR A 1 83 ? 19.967 -38.765 -17.508 1.00 51.53 83 THR A C 1
ATOM 641 O O . THR A 1 83 ? 20.742 -39.254 -18.325 1.00 51.53 83 THR A O 1
ATOM 644 N N . ALA A 1 84 ? 20.332 -37.811 -16.664 1.00 52.72 84 ALA A N 1
ATOM 645 C CA . ALA A 1 84 ? 21.705 -37.564 -16.271 1.00 52.72 84 ALA A CA 1
ATOM 646 C C . ALA A 1 84 ? 21.680 -37.420 -14.753 1.00 52.72 84 ALA A C 1
ATOM 648 O O . ALA A 1 84 ? 21.102 -36.472 -14.221 1.00 52.72 84 ALA A O 1
ATOM 649 N N . ASP A 1 85 ? 22.234 -38.425 -14.083 1.00 56.59 85 ASP A N 1
ATOM 650 C CA . ASP A 1 85 ? 22.477 -38.477 -12.651 1.00 56.59 85 ASP A CA 1
ATOM 651 C C . ASP A 1 85 ? 23.096 -37.171 -12.137 1.00 56.59 85 ASP A C 1
ATOM 653 O O . ASP A 1 85 ? 24.302 -36.949 -12.222 1.00 56.59 85 ASP A O 1
ATOM 657 N N . ILE A 1 86 ? 22.268 -36.305 -11.555 1.00 57.09 86 ILE A N 1
ATOM 658 C CA . ILE A 1 86 ? 22.713 -35.300 -10.595 1.00 57.09 86 ILE A CA 1
ATOM 659 C C . ILE A 1 86 ? 22.045 -35.663 -9.273 1.00 57.09 86 ILE A C 1
ATOM 661 O O . ILE A 1 86 ? 20.958 -35.196 -8.936 1.00 57.09 86 ILE A O 1
ATOM 665 N N . SER A 1 87 ? 22.714 -36.547 -8.526 1.00 61.62 87 SER A N 1
ATOM 666 C CA . SER A 1 87 ? 22.507 -36.695 -7.084 1.00 61.62 87 SER A CA 1
ATOM 667 C C . SER A 1 87 ? 22.901 -35.382 -6.409 1.00 61.62 87 SER A C 1
ATOM 669 O O . SER A 1 87 ? 24.036 -35.183 -5.991 1.00 61.62 87 SER A O 1
ATOM 671 N N . GLY A 1 88 ? 21.957 -34.453 -6.359 1.00 64.38 88 GLY A N 1
ATOM 672 C CA . GLY A 1 88 ? 22.108 -33.152 -5.726 1.00 64.38 88 GLY A CA 1
ATOM 673 C C . GLY A 1 88 ? 20.758 -32.699 -5.206 1.00 64.38 88 GLY A C 1
ATOM 674 O O . GLY A 1 88 ? 20.219 -31.699 -5.670 1.00 64.38 88 GLY A O 1
ATOM 675 N N . ALA A 1 89 ? 20.174 -33.481 -4.293 1.00 72.00 89 ALA A N 1
ATOM 676 C CA . ALA A 1 89 ? 18.980 -33.051 -3.580 1.00 72.00 89 ALA A CA 1
ATOM 677 C C . ALA A 1 89 ? 19.248 -31.679 -2.928 1.00 72.00 89 ALA A C 1
ATOM 679 O O . ALA A 1 89 ? 20.355 -31.460 -2.420 1.00 72.00 89 ALA A O 1
ATOM 680 N N . PRO A 1 90 ? 18.273 -30.750 -2.941 1.00 74.56 90 PRO A N 1
ATOM 681 C CA . PRO A 1 90 ? 18.426 -29.486 -2.239 1.00 74.56 90 PRO A CA 1
ATOM 682 C C . PRO A 1 90 ? 18.745 -29.760 -0.763 1.00 74.56 90 PRO A C 1
ATOM 684 O O . PRO A 1 90 ? 18.266 -30.757 -0.208 1.00 74.56 90 PRO A O 1
ATOM 687 N N . PRO A 1 91 ? 19.555 -28.905 -0.115 1.00 75.94 91 PRO A N 1
ATOM 688 C CA . PRO A 1 91 ? 19.858 -29.075 1.295 1.00 75.94 91 PRO A CA 1
ATOM 689 C C . PRO A 1 91 ? 18.548 -29.141 2.101 1.00 75.94 91 PRO A C 1
ATOM 691 O O . PRO A 1 91 ? 17.613 -28.388 1.807 1.00 75.94 91 PRO A O 1
ATOM 694 N N . PRO A 1 92 ? 18.450 -30.023 3.109 1.00 80.12 92 PRO A N 1
ATOM 695 C CA . PRO A 1 92 ? 17.259 -30.122 3.941 1.00 80.12 92 PRO A CA 1
ATOM 696 C C . PRO A 1 92 ? 16.939 -28.775 4.600 1.00 80.12 92 PRO A C 1
ATOM 698 O O . PRO A 1 92 ? 17.799 -28.180 5.246 1.00 80.12 92 PRO A O 1
ATOM 701 N N . TYR A 1 93 ? 15.685 -28.323 4.509 1.00 75.81 93 TYR A N 1
ATOM 702 C CA . TYR A 1 93 ? 15.197 -27.093 5.159 1.00 75.81 93 TYR A CA 1
ATOM 703 C C . TYR A 1 93 ? 15.066 -27.206 6.690 1.00 75.81 93 TYR A C 1
ATOM 705 O O . TYR A 1 93 ? 14.440 -26.363 7.333 1.00 75.81 93 TYR A O 1
ATOM 713 N N . THR A 1 94 ? 15.629 -28.248 7.299 1.00 79.69 94 THR A N 1
ATOM 714 C CA . THR A 1 94 ? 15.653 -28.391 8.753 1.00 79.69 94 THR A CA 1
ATOM 715 C C . THR A 1 94 ? 16.570 -27.328 9.357 1.00 79.69 94 THR A C 1
ATOM 717 O O . THR A 1 94 ? 17.743 -27.265 8.977 1.00 79.69 94 THR A O 1
ATOM 720 N N . PRO A 1 95 ? 16.086 -26.506 10.306 1.00 72.56 95 PRO A N 1
ATOM 721 C CA . PRO A 1 95 ? 16.925 -25.525 10.974 1.00 72.56 95 PRO A CA 1
ATOM 722 C C . PRO A 1 95 ? 18.061 -26.255 11.689 1.00 72.56 95 PRO A C 1
ATOM 724 O O . PRO A 1 95 ? 17.823 -27.129 12.524 1.00 72.56 95 PRO A O 1
ATOM 727 N N . ALA A 1 96 ? 19.302 -25.913 11.347 1.00 71.12 96 ALA A N 1
ATOM 728 C CA . ALA A 1 96 ? 20.462 -26.442 12.041 1.00 71.12 96 ALA A CA 1
ATOM 729 C C . ALA A 1 96 ? 20.368 -26.039 13.518 1.00 71.12 96 ALA A C 1
ATOM 731 O O . ALA A 1 96 ? 20.433 -24.857 13.859 1.00 71.12 96 ALA A O 1
ATOM 732 N N . THR A 1 97 ? 20.209 -27.018 14.406 1.00 69.75 97 THR A N 1
ATOM 733 C CA . THR A 1 97 ? 20.410 -26.804 15.839 1.00 69.75 97 THR A CA 1
ATOM 734 C C . THR A 1 97 ? 21.838 -26.297 16.035 1.00 69.75 97 THR A C 1
ATOM 736 O O . THR A 1 97 ? 22.774 -26.989 15.619 1.00 69.75 97 THR A O 1
ATOM 739 N N . PRO A 1 98 ? 22.050 -25.117 16.642 1.00 60.25 98 PRO A N 1
ATOM 740 C CA . PRO A 1 98 ? 23.391 -24.614 16.875 1.00 60.25 98 PRO A CA 1
ATOM 741 C C . PRO A 1 98 ? 24.110 -25.587 17.808 1.00 60.25 98 PRO A C 1
ATOM 743 O O . PRO A 1 98 ? 23.769 -25.725 18.985 1.00 60.25 98 PRO A O 1
ATOM 746 N N . ARG A 1 99 ? 25.110 -26.287 17.269 1.00 57.03 99 ARG A N 1
ATOM 747 C CA . ARG A 1 99 ? 26.036 -27.105 18.046 1.00 57.03 99 ARG A CA 1
ATOM 748 C C . ARG A 1 99 ? 26.838 -26.143 18.914 1.00 57.03 99 ARG A C 1
ATOM 750 O O . ARG A 1 99 ? 27.793 -25.532 18.443 1.00 57.03 99 ARG A O 1
ATOM 757 N N . ARG A 1 100 ? 26.422 -25.973 20.173 1.00 58.75 100 ARG A N 1
ATOM 758 C CA . ARG A 1 100 ? 27.257 -25.337 21.196 1.00 58.75 100 ARG A CA 1
ATOM 759 C C . ARG A 1 100 ? 28.548 -26.147 21.256 1.00 58.75 100 ARG A C 1
ATOM 761 O O . ARG A 1 100 ? 28.544 -27.270 21.756 1.00 58.75 100 ARG A O 1
ATOM 768 N N . LEU A 1 101 ? 29.634 -25.604 20.709 1.00 50.91 101 LEU A N 1
ATOM 769 C CA . LEU A 1 101 ? 30.963 -26.049 21.095 1.00 50.91 101 LEU A CA 1
ATOM 770 C C . LEU A 1 101 ? 31.083 -25.737 22.586 1.00 50.91 101 LEU A C 1
ATOM 772 O O . LEU A 1 101 ? 31.266 -24.590 22.985 1.00 50.91 101 LEU A O 1
ATOM 776 N N . ALA A 1 102 ? 30.910 -26.767 23.407 1.00 50.69 102 ALA A N 1
ATOM 777 C CA . ALA A 1 102 ? 31.428 -26.774 24.756 1.00 50.69 102 ALA A CA 1
ATOM 778 C C . ALA A 1 102 ? 32.953 -26.849 24.630 1.00 50.69 102 ALA A C 1
ATOM 780 O O . ALA A 1 102 ? 33.523 -27.932 24.529 1.00 50.69 102 ALA A O 1
ATOM 781 N N . THR A 1 103 ? 33.610 -25.695 24.551 1.00 42.81 103 THR A N 1
ATOM 782 C CA . THR A 1 103 ? 35.022 -25.604 24.911 1.00 42.81 103 THR A CA 1
ATOM 783 C C . THR A 1 103 ? 35.071 -25.420 26.415 1.00 42.81 103 THR A C 1
ATOM 785 O O . THR A 1 103 ? 34.661 -24.393 26.954 1.00 42.81 103 THR A O 1
ATOM 788 N N . THR A 1 104 ? 35.494 -26.486 27.072 1.00 44.19 104 THR A N 1
ATOM 789 C CA . THR A 1 104 ? 35.883 -26.535 28.471 1.00 44.19 104 THR A CA 1
ATOM 790 C C . THR A 1 104 ? 36.957 -25.492 28.779 1.00 44.19 104 THR A C 1
ATOM 792 O O . THR A 1 104 ? 37.960 -25.433 28.075 1.00 44.19 104 THR A O 1
ATOM 795 N N . ASP A 1 105 ? 36.702 -24.759 29.864 1.00 47.19 105 ASP A N 1
ATOM 796 C CA . ASP A 1 105 ? 37.645 -24.281 30.883 1.00 47.19 105 ASP A CA 1
ATOM 797 C C . ASP A 1 105 ? 38.757 -23.289 30.487 1.00 47.19 105 ASP A C 1
ATOM 799 O O . ASP A 1 105 ? 39.682 -23.631 29.764 1.00 47.19 105 ASP A O 1
ATOM 803 N N . VAL A 1 106 ? 38.683 -22.059 31.016 1.00 47.09 106 VAL A N 1
ATOM 804 C CA . VAL A 1 106 ? 39.557 -21.606 32.119 1.00 47.09 106 VAL A CA 1
ATOM 805 C C . VAL A 1 106 ? 38.846 -20.472 32.865 1.00 47.09 106 VAL A C 1
ATOM 807 O O . VAL A 1 106 ? 38.502 -19.429 32.307 1.00 47.09 106 VAL A O 1
ATOM 810 N N . GLU A 1 107 ? 38.630 -20.706 34.154 1.00 45.53 107 GLU A N 1
ATOM 811 C CA . GLU A 1 107 ? 38.182 -19.752 35.160 1.00 45.53 107 GLU A CA 1
ATOM 812 C C . GLU A 1 107 ? 39.078 -18.500 35.233 1.00 45.53 107 GLU A C 1
ATOM 814 O O . GLU A 1 107 ? 40.281 -18.589 35.473 1.00 45.53 107 GLU A O 1
ATOM 819 N N . LYS A 1 108 ? 38.470 -17.307 35.168 1.00 34.09 108 LYS A N 1
ATOM 820 C CA . LYS A 1 108 ? 38.881 -16.207 36.048 1.00 34.09 108 LYS A CA 1
ATOM 821 C C . LYS A 1 108 ? 37.693 -15.314 36.392 1.00 34.09 108 LYS A C 1
ATOM 823 O O . LYS A 1 108 ? 37.099 -14.660 35.541 1.00 34.09 108 LYS A O 1
ATOM 828 N N . ARG A 1 109 ? 37.356 -15.355 37.678 1.00 46.97 109 ARG A N 1
ATOM 829 C CA . ARG A 1 109 ? 36.397 -14.509 38.387 1.00 46.97 109 ARG A CA 1
ATOM 830 C C . ARG A 1 109 ? 36.646 -13.027 38.110 1.00 46.97 109 ARG A C 1
ATOM 832 O O . ARG A 1 109 ? 37.790 -12.598 38.169 1.00 46.97 109 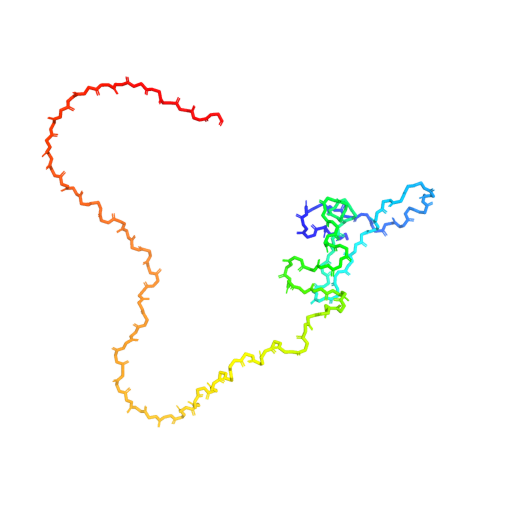ARG A O 1
ATOM 839 N N . GLU A 1 110 ? 35.571 -12.271 37.910 1.00 36.84 110 GLU A N 1
ATOM 840 C CA . GLU A 1 110 ? 35.148 -11.134 38.748 1.00 36.84 110 GLU A CA 1
ATOM 841 C C . GLU A 1 110 ? 34.068 -10.314 38.025 1.00 36.84 110 GLU A C 1
ATOM 843 O O . GLU A 1 110 ? 34.109 -10.147 36.811 1.00 36.84 110 GLU A O 1
ATOM 848 N N . GLY A 1 111 ? 33.111 -9.775 38.788 1.00 37.62 111 GLY A N 1
ATOM 849 C CA . GLY A 1 111 ? 32.290 -8.648 38.333 1.00 37.62 111 GLY A CA 1
ATOM 850 C C . GLY A 1 111 ? 30.850 -8.963 37.934 1.00 37.62 111 GLY A C 1
ATOM 851 O O . GLY A 1 111 ? 30.469 -8.881 36.774 1.00 37.62 111 GLY A O 1
ATOM 852 N N . SER A 1 112 ? 30.019 -9.243 38.935 1.00 49.75 112 SER A N 1
ATOM 853 C CA . SER A 1 112 ? 28.579 -8.966 38.893 1.00 49.75 112 SER A CA 1
ATOM 854 C C . SER A 1 112 ? 28.341 -7.469 38.637 1.00 49.75 112 SER A C 1
ATOM 856 O O . SER A 1 112 ? 28.989 -6.676 39.312 1.00 49.75 112 SER A O 1
ATOM 858 N N . VAL A 1 113 ? 27.431 -7.090 37.718 1.00 49.97 113 VAL A N 1
ATOM 859 C CA . VAL A 1 113 ? 26.480 -5.948 37.828 1.00 49.97 113 VAL A CA 1
ATOM 860 C C . VAL A 1 113 ? 25.659 -5.741 36.531 1.00 49.97 113 VAL A C 1
ATOM 862 O O . VAL A 1 113 ? 26.213 -5.611 35.449 1.00 49.97 113 VAL A O 1
ATOM 865 N N . GLY A 1 114 ? 24.324 -5.658 36.696 1.00 44.19 114 GLY A N 1
ATOM 866 C CA . GLY A 1 114 ? 23.354 -4.861 35.899 1.00 44.19 114 GLY A CA 1
ATOM 867 C C . GLY A 1 114 ? 23.036 -5.333 34.471 1.00 44.19 114 GLY A C 1
ATOM 868 O O . GLY A 1 114 ? 23.823 -5.134 33.564 1.00 44.19 114 GLY A O 1
ATOM 869 N N . ARG A 1 115 ? 21.939 -6.038 34.153 1.00 55.00 115 ARG A N 1
ATOM 870 C CA . ARG A 1 115 ? 20.499 -5.672 34.124 1.00 55.00 115 ARG A CA 1
ATOM 871 C C . ARG A 1 115 ? 20.111 -4.347 33.427 1.00 55.00 115 ARG A C 1
ATOM 873 O O . ARG A 1 115 ? 20.198 -3.290 34.029 1.00 55.00 115 ARG A O 1
ATOM 880 N N . ARG A 1 116 ? 19.415 -4.553 32.294 1.00 46.34 116 ARG A N 1
ATOM 881 C CA . ARG A 1 116 ? 18.175 -3.902 31.815 1.00 46.34 116 ARG A CA 1
ATOM 882 C C . ARG A 1 116 ? 18.334 -2.593 31.027 1.00 46.34 116 ARG A C 1
ATOM 884 O O . ARG A 1 116 ? 18.486 -1.520 31.590 1.00 46.34 116 ARG A O 1
ATOM 891 N N . TRP A 1 117 ? 18.208 -2.730 29.708 1.00 56.19 117 TRP A N 1
ATOM 892 C CA . TRP A 1 117 ? 17.938 -1.635 28.784 1.00 56.19 117 TRP A CA 1
ATOM 893 C C . TRP A 1 117 ? 16.476 -1.209 28.960 1.00 56.19 117 TRP A C 1
ATOM 895 O O . TRP A 1 117 ? 15.588 -2.067 28.950 1.00 56.19 117 TRP A O 1
ATOM 905 N N . PHE A 1 118 ? 16.283 0.081 29.232 1.00 54.78 118 PHE A N 1
ATOM 906 C CA . PHE A 1 118 ? 14.997 0.767 29.134 1.00 54.78 118 PHE A CA 1
ATOM 907 C C . PHE A 1 118 ? 14.511 0.787 27.684 1.00 54.78 118 PHE A C 1
ATOM 909 O O . PHE A 1 118 ? 15.380 0.810 26.781 1.00 54.78 118 PHE A O 1
#

Organism: NCBI:txid2604345

Secondary structure (DSSP, 8-state):
-EEBTTT-PEEP-S--------PPPPEE-TTT--EE-HHHHHH-GGGGTB-TTT--BSS-----TT----------------------PPPP--------------------------

Foldseek 3Di:
DAAAPPPRHDDDPDPPPDPDDPQDAWDQDPVPRHIHGSVNCVVPVQVVFADPVVRDGNPPDVPPPPPPDDPPPPPPPPPDDDDDDDPDDPPDPPPPDPPPPPPDDDDDDDDDDDDDDD

Radius of gyration: 27.79 Å; chains: 1; bounding box: 61×59×61 Å

pLDDT: mean 71.5, std 19.06, range [34.09, 96.69]

Sequence (118 aa):
METCSTCATVLESTPAYTEDELSPQDRRVQCCYRVICGKCIVKNERFANYCPYCQVSTVPSSLPQGLREPPAYTSWPSSSSRTADISGAPPPYTPATPRRLATTDVEKREGSVGRRWF